Protein AF-A0A7J3A8W7-F1 (afdb_monomer_lite)

Foldseek 3Di:
DDLVVLVVLLVQLVCCLVVLHLVSLVSVLSQLVSLVVCVDDPVSVVSNVSSVVSVVVSVCSVVVVDSD

Radius of gyration: 11.88 Å; chains: 1; bounding box: 27×21×30 Å

pLDDT: mean 70.44, std 6.88, range [50.06, 80.12]

Structure (mmCIF, N/CA/C/O backbone):
data_AF-A0A7J3A8W7-F1
#
_entry.id   AF-A0A7J3A8W7-F1
#
loop_
_atom_site.group_PDB
_atom_site.id
_atom_site.type_symbol
_atom_site.label_atom_id
_atom_site.label_alt_id
_atom_site.label_comp_id
_atom_site.label_asym_id
_atom_site.label_entity_id
_atom_site.label_seq_id
_atom_site.pdbx_PDB_ins_code
_atom_site.Cartn_x
_atom_site.Cartn_y
_atom_site.Cartn_z
_atom_site.occupancy
_atom_site.B_iso_or_equiv
_atom_site.auth_seq_id
_atom_site.auth_comp_id
_atom_site.auth_asym_id
_atom_site.auth_atom_id
_atom_site.pdbx_PDB_model_num
ATOM 1 N N . MET A 1 1 ? -12.042 -11.212 6.736 1.00 57.59 1 MET A N 1
ATOM 2 C CA . MET A 1 1 ? -10.626 -10.920 6.447 1.00 57.59 1 MET A CA 1
ATOM 3 C C . MET A 1 1 ? -10.206 -9.820 7.397 1.00 57.59 1 MET A C 1
ATOM 5 O O . MET A 1 1 ? -10.792 -8.747 7.331 1.00 57.59 1 MET A O 1
ATOM 9 N N . ASP A 1 2 ? -9.313 -10.124 8.335 1.00 69.19 2 ASP A N 1
ATOM 10 C CA . ASP A 1 2 ? -8.908 -9.194 9.389 1.00 69.19 2 ASP A CA 1
ATOM 11 C C . ASP A 1 2 ? -8.219 -7.949 8.830 1.00 69.19 2 ASP A C 1
ATOM 13 O O . ASP A 1 2 ? -7.421 -8.015 7.895 1.00 69.19 2 ASP A O 1
ATOM 17 N N . GLU A 1 3 ? -8.504 -6.802 9.439 1.00 66.31 3 GLU A N 1
ATOM 18 C CA . GLU A 1 3 ? -7.927 -5.505 9.081 1.00 66.31 3 GLU A CA 1
ATOM 19 C C . GLU A 1 3 ? -6.385 -5.521 9.065 1.00 66.31 3 GLU A C 1
ATOM 21 O O . GLU A 1 3 ? -5.751 -4.956 8.175 1.00 66.31 3 GLU A O 1
ATOM 26 N N . TRP A 1 4 ? -5.768 -6.264 9.977 1.00 69.62 4 TRP A N 1
ATOM 27 C CA . TRP A 1 4 ? -4.318 -6.455 10.029 1.00 69.62 4 TRP A CA 1
ATOM 28 C C . TRP A 1 4 ? -3.733 -7.092 8.762 1.00 69.62 4 TRP A C 1
ATOM 30 O O . TRP A 1 4 ? -2.624 -6.747 8.358 1.00 69.62 4 TRP A O 1
ATOM 40 N N . VAL A 1 5 ? -4.492 -7.964 8.092 1.00 77.62 5 VAL A N 1
ATOM 41 C CA . VAL A 1 5 ? -4.057 -8.647 6.865 1.00 77.62 5 VAL A CA 1
ATOM 42 C C . VAL A 1 5 ? -3.975 -7.666 5.695 1.00 77.62 5 VAL A C 1
ATOM 44 O O . VAL A 1 5 ? -3.029 -7.727 4.917 1.00 77.62 5 VAL A O 1
ATOM 47 N N . LEU A 1 6 ? -4.910 -6.715 5.595 1.00 73.75 6 LEU A N 1
ATOM 48 C CA . LEU A 1 6 ? -4.917 -5.691 4.540 1.00 73.75 6 LEU A CA 1
ATOM 49 C C . LEU A 1 6 ? -3.736 -4.718 4.677 1.00 73.75 6 LEU A C 1
ATOM 51 O O . LEU A 1 6 ? -3.085 -4.394 3.683 1.00 73.75 6 LEU A O 1
ATOM 55 N N . GLY A 1 7 ? -3.422 -4.299 5.908 1.00 76.31 7 GLY A N 1
ATOM 56 C CA . GLY A 1 7 ? -2.240 -3.479 6.188 1.00 76.31 7 GLY A CA 1
ATOM 57 C C . GLY A 1 7 ? -0.929 -4.222 5.908 1.00 76.31 7 GLY A C 1
ATOM 58 O O . GLY A 1 7 ? -0.012 -3.652 5.319 1.00 76.31 7 GLY A O 1
ATOM 59 N N . PHE A 1 8 ? -0.855 -5.510 6.261 1.00 79.81 8 PHE A N 1
ATOM 60 C CA . PHE A 1 8 ? 0.318 -6.345 5.993 1.00 79.81 8 PHE A CA 1
ATOM 61 C C . PHE A 1 8 ? 0.525 -6.605 4.493 1.00 79.81 8 PHE A C 1
ATOM 63 O O . PHE A 1 8 ? 1.652 -6.508 4.009 1.00 79.81 8 PHE A O 1
ATOM 70 N N . LEU A 1 9 ? -0.552 -6.850 3.733 1.00 79.62 9 LEU A N 1
ATOM 71 C CA . LEU A 1 9 ? -0.501 -6.926 2.267 1.00 79.62 9 LEU A CA 1
ATOM 72 C C . LEU A 1 9 ? 0.022 -5.618 1.670 1.00 79.62 9 LEU A C 1
ATOM 74 O O . LEU A 1 9 ? 0.919 -5.636 0.833 1.00 79.62 9 LEU A O 1
ATOM 78 N N . GLY A 1 10 ? -0.488 -4.486 2.151 1.00 79.81 10 GLY A N 1
ATOM 79 C CA . GLY A 1 10 ? -0.000 -3.170 1.764 1.00 79.81 10 GLY A CA 1
ATOM 80 C C . GLY A 1 10 ? 1.503 -2.984 2.003 1.00 79.81 10 GLY A C 1
ATOM 81 O O . GLY A 1 10 ? 2.208 -2.460 1.141 1.00 79.81 10 GLY A O 1
ATOM 82 N N . PHE A 1 11 ? 2.007 -3.454 3.147 1.00 80.12 11 PHE A N 1
ATOM 83 C CA . PHE A 1 11 ? 3.427 -3.390 3.503 1.00 80.12 11 PHE A CA 1
ATOM 84 C C . PHE A 1 11 ? 4.300 -4.316 2.639 1.00 80.12 11 PHE A C 1
ATOM 86 O O . PHE A 1 11 ? 5.403 -3.943 2.250 1.00 80.12 11 PHE A O 1
ATOM 93 N N . LEU A 1 12 ? 3.792 -5.489 2.258 1.00 78.50 12 LEU A N 1
ATOM 94 C CA . LEU A 1 12 ? 4.438 -6.391 1.294 1.00 78.50 12 LEU A CA 1
ATOM 95 C C . LEU A 1 12 ? 4.670 -5.728 -0.073 1.00 78.50 12 LEU A C 1
ATOM 97 O O . LEU A 1 12 ? 5.673 -6.008 -0.736 1.00 78.50 12 LEU A O 1
ATOM 101 N N . GLY A 1 13 ? 3.795 -4.797 -0.462 1.00 74.88 13 GLY A N 1
ATOM 102 C CA . GLY A 1 13 ? 3.976 -3.975 -1.658 1.00 74.88 13 GLY A CA 1
ATOM 103 C C . GLY A 1 13 ? 5.225 -3.092 -1.619 1.00 74.88 13 GLY A C 1
ATOM 104 O O . GLY A 1 13 ? 5.791 -2.796 -2.665 1.00 74.88 13 GLY A O 1
ATOM 105 N N . PHE A 1 14 ? 5.726 -2.731 -0.433 1.00 74.69 14 PHE A N 1
ATOM 106 C CA . PHE A 1 14 ? 6.974 -1.972 -0.283 1.00 74.69 14 PHE A CA 1
ATOM 107 C C . PHE A 1 14 ? 8.209 -2.793 -0.681 1.00 74.69 14 PHE A C 1
ATOM 109 O O . PHE A 1 14 ? 9.207 -2.248 -1.142 1.00 74.69 14 PHE A O 1
ATOM 116 N N . GLN A 1 15 ? 8.133 -4.118 -0.559 1.00 72.12 15 GLN A N 1
ATOM 117 C CA . GLN A 1 15 ? 9.211 -5.029 -0.945 1.00 72.12 15 GLN A CA 1
ATOM 118 C C . GLN A 1 15 ? 9.379 -5.118 -2.476 1.00 72.12 15 GLN A C 1
ATOM 120 O O . GLN A 1 15 ? 10.427 -5.534 -2.968 1.00 72.12 15 GLN A O 1
ATOM 125 N N . ALA A 1 16 ? 8.376 -4.665 -3.239 1.00 70.56 16 ALA A N 1
ATOM 126 C CA . ALA A 1 16 ? 8.418 -4.607 -4.696 1.00 70.56 16 ALA A CA 1
ATOM 127 C C . ALA A 1 16 ? 9.554 -3.715 -5.225 1.00 70.56 16 ALA A C 1
ATOM 129 O O . ALA A 1 16 ? 10.179 -4.072 -6.220 1.00 70.56 16 ALA A O 1
ATOM 130 N N . PHE A 1 17 ? 9.865 -2.624 -4.511 1.00 68.44 17 PHE A N 1
ATOM 131 C CA . PHE A 1 17 ? 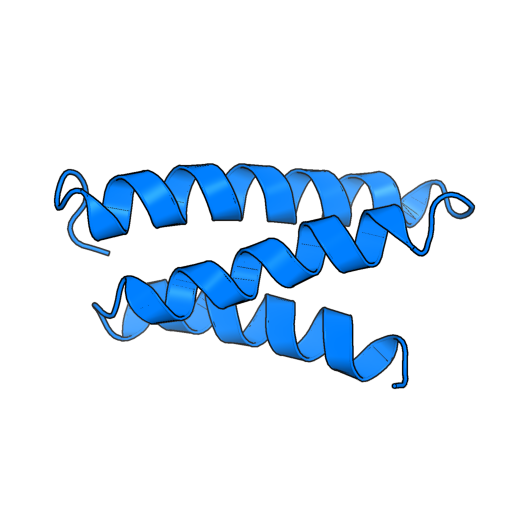10.978 -1.711 -4.811 1.00 68.44 17 PHE A CA 1
ATOM 132 C C . PHE A 1 17 ? 12.362 -2.358 -4.680 1.00 68.44 17 PHE A C 1
ATOM 134 O O . PHE A 1 17 ? 13.349 -1.824 -5.166 1.00 68.44 17 PHE A O 1
ATOM 141 N N . THR A 1 18 ? 12.466 -3.472 -3.954 1.00 68.31 18 THR A N 1
ATOM 142 C CA . THR A 1 18 ? 13.724 -4.214 -3.794 1.00 68.31 18 THR A CA 1
ATOM 143 C C . THR A 1 18 ? 13.828 -5.358 -4.799 1.00 68.31 18 THR A C 1
ATOM 145 O O . THR A 1 18 ? 14.924 -5.798 -5.130 1.00 68.31 18 THR A O 1
ATOM 148 N N . SER A 1 19 ? 12.690 -5.862 -5.278 1.00 68.31 19 SER A N 1
ATOM 149 C CA . SER A 1 19 ? 12.620 -7.075 -6.094 1.00 68.31 19 SER A CA 1
ATOM 150 C C . SER A 1 19 ? 12.518 -6.802 -7.600 1.00 68.31 19 SER A C 1
ATOM 152 O O . SER A 1 19 ? 12.357 -7.747 -8.370 1.00 68.31 19 SER A O 1
ATOM 154 N N . HIS A 1 20 ? 12.588 -5.538 -8.034 1.00 67.62 20 HIS A N 1
ATOM 155 C CA . HIS A 1 20 ? 12.390 -5.119 -9.424 1.00 67.62 20 HIS A CA 1
ATOM 156 C C . HIS A 1 20 ? 11.101 -5.665 -10.079 1.00 67.62 20 HIS A C 1
ATOM 158 O O . HIS A 1 20 ? 11.025 -5.873 -11.291 1.00 67.62 20 HIS A O 1
ATOM 164 N N . ASN A 1 21 ? 10.076 -5.953 -9.268 1.00 69.19 21 ASN A N 1
ATOM 165 C CA . ASN A 1 21 ? 8.862 -6.643 -9.700 1.00 69.19 21 ASN A CA 1
ATOM 166 C C . ASN A 1 21 ? 7.653 -5.699 -9.631 1.00 69.19 21 ASN A C 1
ATOM 168 O O . ASN A 1 21 ? 7.031 -5.563 -8.572 1.00 69.19 21 ASN A O 1
ATOM 172 N N . PRO A 1 22 ? 7.265 -5.068 -10.755 1.00 68.31 22 PRO A N 1
ATOM 173 C CA . PRO A 1 22 ? 6.223 -4.046 -10.760 1.00 68.31 22 PRO A CA 1
ATOM 174 C C . PRO A 1 22 ? 4.831 -4.601 -10.432 1.00 68.31 22 PRO A C 1
ATOM 176 O O . PRO A 1 22 ? 3.987 -3.886 -9.902 1.00 68.31 22 PRO A O 1
ATOM 179 N N . TRP A 1 23 ? 4.603 -5.898 -10.656 1.00 69.19 23 TRP A N 1
ATOM 180 C CA . TRP A 1 23 ? 3.386 -6.596 -10.227 1.00 69.19 23 TRP A CA 1
ATOM 181 C C . TRP A 1 23 ? 3.171 -6.547 -8.714 1.00 69.19 23 TRP A C 1
ATOM 183 O O . TRP A 1 23 ? 2.038 -6.501 -8.241 1.00 69.19 23 TRP A O 1
ATOM 193 N N . GLN A 1 24 ? 4.255 -6.522 -7.942 1.00 71.25 24 GLN A N 1
ATOM 194 C CA . GLN A 1 24 ? 4.175 -6.532 -6.491 1.00 71.25 24 GLN A CA 1
ATOM 195 C C . GLN A 1 24 ? 3.840 -5.137 -5.927 1.00 71.25 24 GLN A C 1
ATOM 197 O O . GLN A 1 24 ? 3.315 -5.041 -4.822 1.00 71.25 24 GLN A O 1
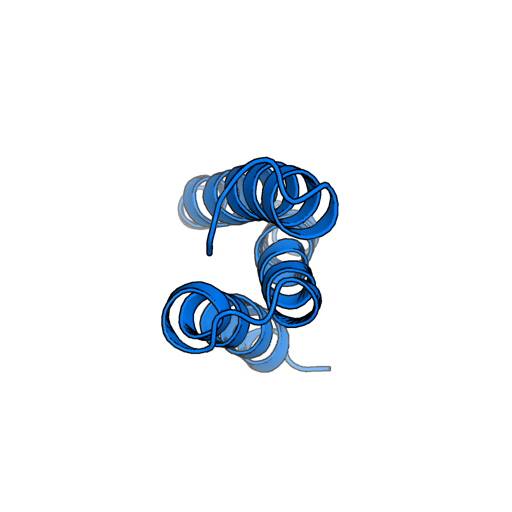ATOM 202 N N . LEU A 1 25 ? 4.008 -4.056 -6.705 1.00 74.62 25 LEU A N 1
ATOM 203 C CA . LEU A 1 25 ? 3.539 -2.710 -6.333 1.00 74.62 25 LEU A CA 1
ATOM 204 C C . LEU A 1 25 ? 2.010 -2.615 -6.269 1.00 74.62 25 LEU A C 1
ATOM 206 O O . LEU A 1 25 ? 1.475 -1.765 -5.559 1.00 74.62 25 LEU A O 1
ATOM 210 N N . PHE A 1 26 ? 1.284 -3.508 -6.949 1.00 74.62 26 PHE A N 1
ATOM 211 C CA . PHE A 1 26 ? -0.177 -3.561 -6.856 1.00 74.62 26 PHE A CA 1
ATOM 212 C C . PHE A 1 26 ? -0.651 -3.872 -5.430 1.00 7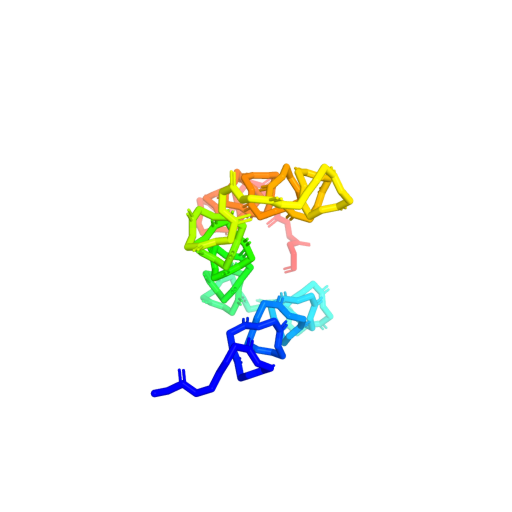4.62 26 PHE A C 1
ATOM 214 O O . PHE A 1 26 ? -1.719 -3.418 -5.020 1.00 74.62 26 PHE A O 1
ATOM 221 N N . PHE A 1 27 ? 0.174 -4.559 -4.631 1.00 75.81 27 PHE A N 1
ATOM 222 C CA . PHE A 1 27 ? -0.116 -4.786 -3.220 1.00 75.81 27 PHE A CA 1
ATOM 223 C C . PHE A 1 27 ? -0.176 -3.483 -2.413 1.00 75.81 27 PHE A C 1
ATOM 225 O O . PHE A 1 27 ? -0.969 -3.384 -1.482 1.00 75.81 27 PHE A O 1
ATOM 232 N N . LEU A 1 28 ? 0.549 -2.435 -2.817 1.00 78.00 28 LEU A N 1
ATOM 233 C CA . LEU A 1 28 ? 0.502 -1.115 -2.176 1.00 78.00 28 LEU A CA 1
ATOM 234 C C . LEU A 1 28 ? -0.877 -0.443 -2.332 1.00 78.00 28 LEU A C 1
ATOM 236 O O . LEU A 1 28 ? -1.285 0.343 -1.480 1.00 78.00 28 LEU A O 1
ATOM 240 N N . CYS A 1 29 ? -1.668 -0.823 -3.341 1.00 74.75 29 CYS A N 1
ATOM 241 C CA . CYS A 1 29 ? -3.049 -0.352 -3.494 1.00 74.75 29 CYS A CA 1
ATOM 242 C C . CYS A 1 29 ? -3.967 -0.847 -2.360 1.00 74.75 29 CYS A C 1
ATOM 244 O O . CYS A 1 29 ? -4.959 -0.189 -2.035 1.00 74.75 29 CYS A O 1
ATOM 246 N N . PHE A 1 30 ? -3.622 -1.960 -1.697 1.00 75.88 30 PHE A N 1
ATOM 247 C CA . PHE A 1 30 ? -4.369 -2.441 -0.533 1.00 75.88 30 PHE A CA 1
ATOM 248 C C . PHE A 1 30 ? -4.272 -1.489 0.660 1.00 75.88 30 PHE A C 1
ATOM 250 O O . PHE A 1 30 ? -5.197 -1.465 1.463 1.00 75.88 30 PHE A O 1
ATOM 257 N N . PHE A 1 31 ? -3.245 -0.633 0.747 1.00 74.06 31 PHE A N 1
ATOM 258 C CA . PHE A 1 31 ? -3.186 0.442 1.748 1.00 74.06 31 PHE A CA 1
ATOM 259 C C . PHE A 1 31 ? -4.297 1.483 1.548 1.00 74.06 31 PHE A C 1
ATOM 261 O O . PHE A 1 31 ? -4.888 1.962 2.518 1.00 74.06 31 PHE A O 1
ATOM 268 N N . ALA A 1 32 ? -4.619 1.812 0.293 1.00 69.88 32 ALA A N 1
ATOM 269 C CA . ALA A 1 32 ? -5.707 2.733 -0.028 1.00 69.88 32 ALA A CA 1
ATOM 270 C C . ALA A 1 32 ? -7.067 2.096 0.286 1.00 69.88 32 ALA A C 1
ATOM 272 O O . ALA A 1 32 ? -7.921 2.731 0.903 1.00 69.88 32 ALA A O 1
ATOM 273 N N . PHE A 1 33 ? -7.236 0.814 -0.054 1.00 70.62 33 PHE A N 1
ATOM 274 C CA . PHE A 1 33 ? -8.421 0.030 0.311 1.00 70.62 33 PHE A CA 1
ATOM 275 C C . PHE A 1 33 ? -8.586 -0.099 1.831 1.00 70.62 33 PHE A C 1
ATOM 277 O O . PHE A 1 33 ? -9.693 0.031 2.354 1.00 70.62 33 PHE A O 1
ATOM 284 N N . PHE A 1 34 ? -7.478 -0.291 2.547 1.00 70.50 34 PHE A N 1
ATOM 285 C CA . PHE A 1 34 ? -7.439 -0.366 4.000 1.00 70.50 34 PHE A CA 1
ATOM 286 C C . PHE A 1 34 ? -7.884 0.942 4.658 1.00 70.50 34 PHE A C 1
ATOM 288 O O . PHE A 1 34 ? -8.696 0.939 5.583 1.00 70.50 34 PHE A O 1
ATOM 295 N N . ALA A 1 35 ? -7.404 2.076 4.148 1.00 67.50 35 ALA A N 1
ATOM 296 C CA . ALA A 1 35 ? -7.828 3.385 4.622 1.00 67.50 35 ALA A CA 1
ATOM 297 C C . ALA A 1 35 ? -9.281 3.713 4.249 1.00 67.50 35 ALA A C 1
ATOM 299 O O . ALA A 1 35 ? -9.976 4.351 5.037 1.00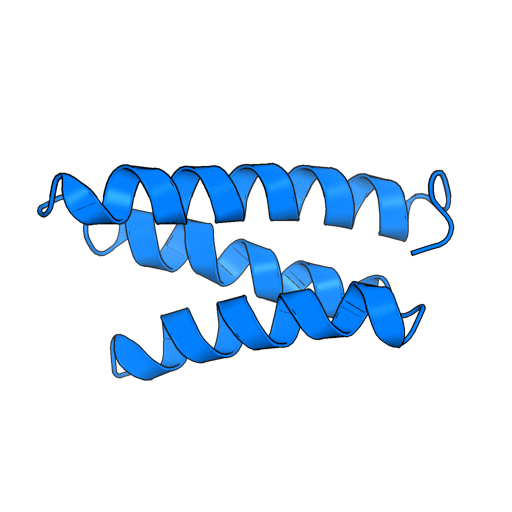 67.50 35 ALA A O 1
ATOM 300 N N . HIS A 1 36 ? -9.758 3.247 3.089 1.00 65.75 36 HIS A N 1
ATOM 301 C CA . HIS A 1 36 ? -11.145 3.430 2.660 1.00 65.75 36 HIS A CA 1
ATOM 302 C C . HIS A 1 36 ? -12.132 2.663 3.552 1.00 65.75 36 HIS A C 1
ATOM 304 O O . HIS A 1 36 ? -13.140 3.224 3.971 1.00 65.75 36 HIS A O 1
ATOM 310 N N . PHE A 1 37 ? -11.816 1.417 3.925 1.00 63.91 37 PHE A N 1
ATOM 311 C CA . PHE A 1 37 ? -12.631 0.638 4.868 1.00 63.91 37 PHE A CA 1
ATOM 312 C C . PHE A 1 37 ? -12.605 1.196 6.296 1.00 63.91 37 PHE A C 1
ATOM 314 O O . PHE A 1 37 ? -13.535 0.974 7.068 1.00 63.91 37 PHE A O 1
ATOM 321 N N . LYS A 1 38 ? -11.563 1.955 6.649 1.00 58.94 38 LYS A N 1
ATOM 322 C CA . LYS A 1 38 ? -11.381 2.562 7.971 1.00 58.94 38 LYS A CA 1
ATOM 323 C C . LYS A 1 38 ? -11.589 4.080 7.937 1.00 58.94 38 LYS A C 1
ATOM 325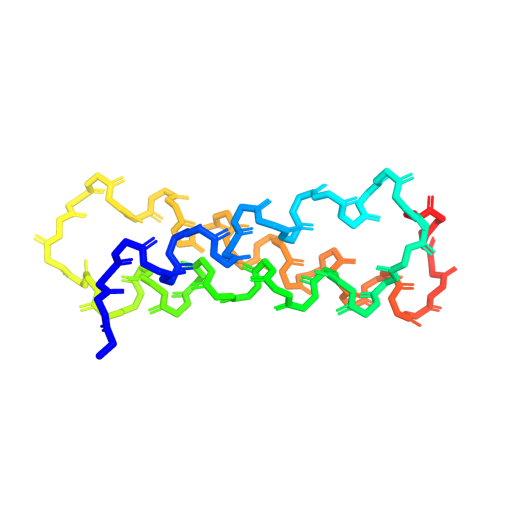 O O . LYS A 1 38 ? -10.857 4.816 8.599 1.00 58.94 38 LYS A O 1
ATOM 330 N N . TYR A 1 39 ? -12.623 4.535 7.223 1.00 50.06 39 TYR A N 1
ATOM 331 C CA . TYR A 1 39 ? -13.083 5.932 7.075 1.00 50.06 39 TYR A CA 1
ATOM 332 C C . TYR A 1 39 ? -13.382 6.680 8.408 1.00 50.06 39 TYR A C 1
ATOM 334 O O . TYR A 1 39 ? -13.926 7.777 8.407 1.00 50.06 39 TYR A O 1
ATOM 342 N N . LEU A 1 40 ? -13.034 6.110 9.569 1.00 51.16 40 LEU A N 1
ATOM 343 C CA . LEU A 1 40 ? -13.438 6.542 10.911 1.00 51.16 40 LEU A CA 1
ATOM 344 C C . LEU A 1 40 ? -12.290 6.944 11.855 1.00 51.16 40 LEU A C 1
ATOM 346 O O . LEU A 1 40 ? -12.568 7.411 12.957 1.00 51.16 40 LEU A O 1
ATOM 350 N N . LYS A 1 41 ? -11.008 6.798 11.485 1.00 57.22 41 LYS A N 1
ATOM 351 C CA . LYS A 1 41 ? -9.887 7.222 12.351 1.00 57.22 41 LYS A CA 1
ATOM 352 C C . LYS A 1 41 ? -8.951 8.169 11.606 1.00 57.22 41 LYS A C 1
ATOM 354 O O . LYS A 1 41 ? -8.259 7.746 10.686 1.00 57.22 41 LYS A O 1
ATOM 359 N N . ASP A 1 42 ? -8.893 9.422 12.059 1.00 60.84 42 ASP A N 1
ATOM 360 C CA . ASP A 1 42 ? -8.085 10.525 11.500 1.00 60.84 42 ASP A CA 1
ATOM 361 C C . ASP A 1 42 ? -6.615 10.126 11.232 1.00 60.84 42 ASP A C 1
ATOM 363 O O . ASP A 1 42 ? -6.009 10.486 10.223 1.00 60.84 42 ASP A O 1
ATOM 367 N N . TYR A 1 43 ? -6.085 9.233 12.074 1.00 60.56 43 TYR A N 1
ATOM 368 C CA . TYR A 1 43 ? -4.736 8.676 11.975 1.00 60.56 43 TYR A CA 1
ATOM 369 C C . TYR A 1 43 ? -4.483 7.818 10.720 1.00 60.56 43 TYR A C 1
ATOM 371 O O . TYR A 1 43 ? -3.364 7.766 10.216 1.00 60.56 43 TYR A O 1
ATOM 379 N N . LEU A 1 44 ? -5.506 7.143 10.179 1.00 63.69 44 LEU A N 1
ATOM 380 C CA . LEU A 1 44 ? -5.345 6.268 9.011 1.00 63.69 44 LEU A CA 1
ATOM 381 C C . LEU A 1 44 ? -5.476 6.986 7.668 1.00 63.69 44 LEU A C 1
ATOM 383 O O . LEU A 1 44 ? -5.157 6.410 6.627 1.00 63.69 44 LEU A O 1
ATOM 387 N N . LYS A 1 45 ? -5.879 8.258 7.681 1.00 66.25 45 LYS A N 1
ATOM 388 C CA . LYS A 1 45 ? -5.955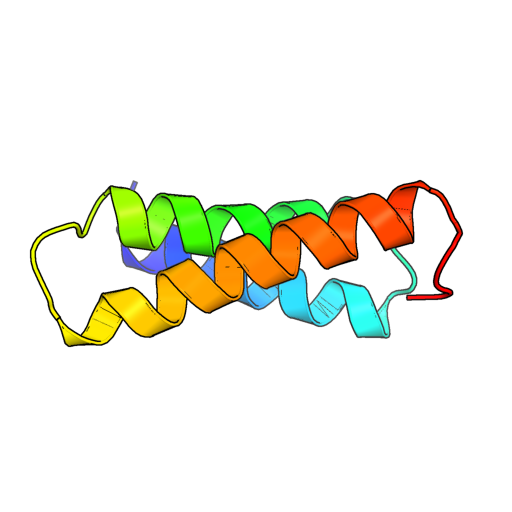 9.087 6.477 1.00 66.25 45 LYS A CA 1
ATOM 389 C C . LYS A 1 45 ? -4.590 9.216 5.787 1.00 66.25 45 LYS A C 1
ATOM 391 O O . LYS A 1 45 ? -4.514 9.181 4.562 1.00 66.25 45 LYS A O 1
ATOM 396 N N . HIS A 1 46 ? -3.511 9.279 6.573 1.00 70.38 46 HIS A N 1
ATOM 397 C CA . HIS A 1 46 ? -2.134 9.315 6.068 1.00 70.38 46 HIS A CA 1
ATOM 398 C C . HIS A 1 46 ? -1.718 7.995 5.404 1.00 70.38 46 HIS A C 1
ATOM 400 O O . HIS A 1 46 ? -1.067 8.003 4.362 1.00 70.38 46 HIS A O 1
ATOM 406 N N . LEU A 1 47 ? -2.151 6.862 5.963 1.00 71.06 47 LEU A N 1
ATOM 407 C CA . LEU A 1 47 ? -1.908 5.537 5.391 1.00 71.06 47 LEU A CA 1
ATOM 408 C C . LEU A 1 47 ? -2.628 5.372 4.039 1.00 71.06 47 LEU A C 1
ATOM 410 O O . LEU A 1 47 ? -2.068 4.806 3.103 1.00 71.06 47 LEU A O 1
ATOM 414 N N . GLY A 1 48 ? -3.838 5.920 3.901 1.00 72.00 48 GLY A N 1
ATOM 415 C CA . GLY A 1 48 ? -4.575 5.913 2.632 1.00 72.00 48 GLY A CA 1
ATOM 416 C C . GLY A 1 48 ? -3.900 6.718 1.530 1.00 72.00 48 GLY A C 1
ATOM 417 O O . GLY A 1 48 ? -3.805 6.252 0.396 1.00 72.00 48 GLY A O 1
ATOM 418 N N . LEU A 1 49 ? -3.369 7.891 1.882 1.00 72.38 49 LEU A N 1
ATOM 419 C CA . LEU A 1 49 ? -2.542 8.706 0.990 1.00 72.38 49 LEU A CA 1
ATOM 420 C C . LEU A 1 49 ? -1.315 7.930 0.496 1.00 72.38 49 LEU A C 1
ATOM 422 O O . LEU A 1 49 ? -1.008 7.965 -0.694 1.00 72.38 49 LEU A O 1
ATOM 426 N N . LEU A 1 50 ? -0.675 7.165 1.385 1.00 75.06 50 LEU A N 1
ATOM 427 C CA . LEU A 1 50 ? 0.438 6.282 1.035 1.00 75.06 50 LEU A CA 1
ATOM 428 C C . LEU A 1 50 ? 0.031 5.226 -0.006 1.00 75.06 50 LEU A C 1
ATOM 430 O O . LEU A 1 50 ? 0.778 4.970 -0.945 1.00 75.06 50 LEU A O 1
ATOM 434 N N . GLY A 1 51 ? -1.170 4.657 0.122 1.00 76.88 51 GLY A N 1
ATOM 435 C CA . GLY A 1 51 ? -1.710 3.701 -0.845 1.00 76.88 51 GLY A CA 1
ATOM 436 C C . GLY A 1 51 ? -1.983 4.308 -2.222 1.00 76.88 51 GLY A C 1
ATOM 437 O O . GLY A 1 51 ? -1.700 3.677 -3.238 1.00 76.88 51 GLY A O 1
ATOM 438 N N . VAL A 1 52 ? -2.485 5.546 -2.274 1.00 76.25 52 VAL A N 1
ATOM 439 C CA . VAL A 1 52 ? -2.708 6.270 -3.540 1.00 76.25 52 VAL A CA 1
ATOM 440 C C . VAL A 1 52 ? -1.380 6.600 -4.223 1.00 76.25 52 VAL A C 1
ATOM 442 O O . VAL A 1 52 ? -1.237 6.381 -5.424 1.00 76.25 52 VAL A O 1
ATOM 445 N N . ILE A 1 53 ? -0.384 7.061 -3.460 1.00 78.56 53 ILE A N 1
ATOM 446 C CA . ILE A 1 53 ? 0.979 7.282 -3.967 1.00 78.56 53 ILE A CA 1
ATOM 447 C C . ILE A 1 53 ? 1.575 5.959 -4.470 1.00 78.56 53 ILE A C 1
ATOM 449 O O . ILE A 1 53 ? 2.161 5.915 -5.550 1.00 78.56 53 ILE A O 1
ATOM 453 N N . GLY A 1 54 ? 1.349 4.865 -3.740 1.00 75.38 54 GLY A N 1
ATOM 454 C CA . GLY A 1 54 ? 1.708 3.512 -4.152 1.00 75.38 54 GLY A CA 1
ATOM 455 C C . GLY A 1 54 ? 1.118 3.099 -5.492 1.00 75.38 54 GLY A C 1
ATOM 456 O O . GLY A 1 54 ? 1.833 2.553 -6.323 1.00 75.38 54 GLY A O 1
ATOM 457 N N . LEU A 1 55 ? -0.160 3.401 -5.725 1.00 74.19 55 LEU A N 1
ATOM 458 C CA . LEU A 1 55 ? -0.861 3.098 -6.974 1.00 74.19 55 LEU A CA 1
ATOM 459 C C . LEU A 1 55 ? -0.275 3.881 -8.157 1.00 74.19 55 LEU A C 1
ATOM 461 O O . LEU A 1 55 ? -0.067 3.314 -9.227 1.00 74.19 55 LEU A O 1
ATOM 465 N N . ILE A 1 56 ? 0.065 5.157 -7.953 1.00 79.44 56 ILE A N 1
ATOM 466 C CA . ILE A 1 56 ? 0.747 5.972 -8.969 1.00 79.44 56 ILE A CA 1
ATOM 467 C C . ILE A 1 56 ? 2.104 5.345 -9.312 1.00 79.44 56 ILE A C 1
ATOM 469 O O . ILE A 1 56 ? 2.396 5.111 -10.483 1.00 79.44 56 ILE A O 1
ATOM 473 N N . ILE A 1 57 ? 2.910 5.003 -8.304 1.00 76.00 57 ILE A N 1
ATOM 474 C CA . ILE A 1 57 ? 4.230 4.403 -8.530 1.00 76.00 57 ILE A CA 1
ATOM 475 C C . ILE A 1 57 ? 4.115 3.006 -9.162 1.00 76.00 57 ILE A C 1
ATOM 477 O O . ILE A 1 57 ? 4.904 2.679 -10.044 1.00 76.00 57 ILE A O 1
ATOM 481 N N . ALA A 1 58 ? 3.108 2.210 -8.787 1.00 72.94 58 ALA A N 1
ATOM 482 C CA . ALA A 1 58 ? 2.808 0.917 -9.403 1.00 72.94 58 ALA A CA 1
ATOM 483 C C . ALA A 1 58 ? 2.543 1.054 -10.902 1.00 72.94 58 ALA A C 1
ATOM 485 O O . ALA A 1 58 ? 3.124 0.327 -11.704 1.00 72.94 58 ALA A O 1
ATOM 486 N N . ILE A 1 59 ? 1.702 2.019 -11.282 1.00 74.56 59 ILE A N 1
ATOM 487 C CA . ILE A 1 59 ? 1.379 2.302 -12.681 1.00 74.56 59 ILE A CA 1
ATOM 488 C C . ILE A 1 59 ? 2.644 2.714 -13.438 1.00 74.56 59 ILE A C 1
ATOM 490 O O . ILE A 1 59 ? 2.923 2.145 -14.491 1.00 74.56 59 ILE A O 1
ATOM 494 N N . LEU A 1 60 ? 3.451 3.631 -12.889 1.00 77.75 60 LEU A N 1
ATOM 495 C CA . LEU A 1 60 ? 4.712 4.040 -13.518 1.00 77.75 60 LEU A CA 1
ATOM 496 C C . LEU A 1 60 ? 5.732 2.888 -13.625 1.00 77.75 60 LEU A C 1
ATOM 498 O O . LEU A 1 60 ? 6.447 2.804 -14.624 1.00 77.75 60 LEU A O 1
ATOM 502 N N . GLY A 1 61 ? 5.784 1.991 -12.636 1.00 73.12 61 GLY A N 1
ATOM 503 C CA . GLY A 1 61 ? 6.621 0.790 -12.660 1.00 73.12 61 GLY A CA 1
ATOM 504 C C . GLY A 1 61 ? 6.167 -0.228 -13.711 1.00 73.12 61 GLY A C 1
ATOM 505 O O . GLY A 1 61 ? 6.991 -0.745 -14.458 1.00 73.12 61 GLY A O 1
ATOM 506 N N . VAL A 1 62 ? 4.857 -0.475 -13.835 1.00 67.38 62 VAL A N 1
ATOM 507 C CA . VAL A 1 62 ? 4.282 -1.361 -14.868 1.00 67.38 62 VAL A CA 1
ATOM 508 C C . VAL A 1 62 ? 4.470 -0.784 -16.275 1.00 67.38 62 VAL A C 1
ATOM 510 O O . VAL A 1 62 ? 4.734 -1.533 -17.211 1.00 67.38 62 VAL A O 1
ATOM 513 N N . LEU A 1 63 ? 4.393 0.541 -16.424 1.00 75.12 63 LEU A N 1
ATOM 514 C CA . LEU A 1 63 ? 4.703 1.250 -17.671 1.00 75.12 63 LEU A CA 1
ATOM 515 C C . LEU A 1 63 ? 6.197 1.201 -18.041 1.00 75.12 63 LEU A C 1
ATOM 517 O O . LEU A 1 63 ? 6.557 1.625 -19.137 1.00 75.12 63 LEU A O 1
ATOM 521 N N . GLY A 1 64 ? 7.073 0.723 -17.148 1.00 69.19 64 GLY A N 1
ATOM 522 C CA . GLY A 1 64 ? 8.522 0.693 -17.365 1.00 69.19 64 GLY A CA 1
ATOM 523 C C . GLY A 1 64 ? 9.182 2.077 -17.353 1.00 69.19 64 GLY A C 1
ATOM 524 O O . GLY A 1 64 ? 10.341 2.203 -17.742 1.00 69.19 64 GLY A O 1
ATOM 525 N N . LEU A 1 65 ? 8.463 3.114 -16.905 1.00 69.12 65 LEU A N 1
ATOM 526 C CA . LEU A 1 65 ? 8.967 4.490 -16.784 1.00 69.12 65 LEU A CA 1
ATOM 527 C C . LEU A 1 65 ? 9.965 4.633 -15.631 1.00 69.12 65 LEU A C 1
ATOM 529 O O . LEU A 1 65 ? 10.809 5.526 -15.649 1.00 69.12 65 LEU A O 1
ATOM 533 N N . ILE A 1 66 ? 9.866 3.758 -14.627 1.00 63.12 66 ILE A N 1
ATOM 534 C CA . ILE A 1 66 ? 10.767 3.713 -13.478 1.00 63.12 66 ILE A CA 1
ATOM 535 C C . ILE A 1 66 ? 11.273 2.283 -13.335 1.00 63.12 66 ILE A C 1
ATOM 537 O O . ILE A 1 66 ? 10.487 1.337 -13.319 1.00 63.12 66 ILE A O 1
ATOM 541 N N . LYS A 1 67 ? 12.590 2.135 -13.186 1.00 57.75 67 LYS A N 1
ATOM 542 C CA . LYS A 1 67 ? 13.221 0.871 -12.808 1.00 57.75 67 LYS A CA 1
ATOM 543 C C . LYS A 1 67 ? 13.092 0.700 -11.288 1.00 57.75 67 LYS A C 1
ATOM 545 O O . LYS A 1 67 ? 14.045 0.943 -10.556 1.00 57.75 67 LYS A O 1
ATOM 550 N N . VAL A 1 68 ? 11.870 0.406 -10.840 1.00 56.69 68 VAL A N 1
ATOM 551 C CA . VAL A 1 68 ? 11.570 -0.172 -9.513 1.00 56.69 68 VAL A CA 1
ATOM 552 C C . VAL A 1 68 ? 12.185 -1.532 -9.409 1.00 56.69 68 VAL A C 1
ATOM 554 O O . VAL A 1 68 ? 12.177 -2.184 -10.477 1.00 56.69 68 VAL A O 1
#

Secondary structure (DSSP, 8-state):
--HHHHHHHHHHGGGHHHHT-GGGGGGGHHHHHHHHHTTT-GGGHHHHHHHHHHHHHHHHHHTTSS--

Sequence (68 aa):
MDEWVLGFLGFLGFQAFTSHNPWQLFFLCFFAFFAHFKYLKDYLKHLGLLGVIGLIIAILGVLGLIKV